Protein AF-A0A356BZZ0-F1 (afdb_monomer_lite)

pLDDT: mean 72.66, std 15.73, range [37.66, 90.62]

Foldseek 3Di:
DDDPDVVVVVVVCPPDPVVVLVVVLVQLLDAQEEDEAAPDQPPDPSVLVSVVNSVVHPNYAYAYQAQDRPHPSVVVVVVVVDPRYHYHYHPQCSHPVNVCVPVDDDVVVVVVVVVVVVVVVVVVPDPPPDDPDDDDDDDDD

Sequence (141 aa):
MIYPSPLKYSQALGMPYSELFRRFGNVIAQPQSALFVVGYGFGDDHVNALIRQALAIPSFTLIVVDPDPKSDFVSRLEKLGDERVWIVKGWGLGTFDQFVANLLPDLREEEIEAKVIKTFKNLSLPSRRASDGLEEDSDGE

Structure (mmCIF, N/CA/C/O backbone):
data_AF-A0A356BZZ0-F1
#
_entry.id   AF-A0A356BZZ0-F1
#
loop_
_atom_site.group_PDB
_atom_site.id
_atom_site.type_symbol
_atom_site.label_atom_id
_atom_site.label_alt_id
_atom_site.label_comp_id
_atom_site.label_asym_id
_atom_site.label_entity_id
_atom_site.label_seq_id
_atom_site.pdbx_PDB_ins_code
_atom_site.Cartn_x
_atom_site.Cartn_y
_atom_site.Cartn_z
_atom_site.occupancy
_atom_site.B_iso_or_equiv
_atom_site.auth_seq_id
_atom_site.auth_comp_id
_atom_site.auth_asym_id
_atom_site.auth_atom_id
_atom_site.pdbx_PDB_model_num
ATOM 1 N N . MET A 1 1 ? 11.164 9.854 -39.628 1.00 46.94 1 MET A N 1
ATOM 2 C CA . MET A 1 1 ? 11.530 10.296 -38.266 1.00 46.94 1 MET A CA 1
ATOM 3 C C . MET A 1 1 ? 10.330 11.048 -37.701 1.00 46.94 1 MET A C 1
ATOM 5 O O . MET A 1 1 ? 10.009 12.110 -38.216 1.00 46.94 1 MET A O 1
ATOM 9 N N . ILE A 1 2 ? 9.570 10.450 -36.777 1.00 43.22 2 ILE A N 1
ATOM 10 C CA . ILE A 1 2 ? 8.382 11.095 -36.189 1.00 43.22 2 ILE A CA 1
ATOM 11 C C . ILE A 1 2 ? 8.869 11.931 -35.006 1.00 43.22 2 ILE A C 1
ATOM 13 O O . ILE A 1 2 ? 9.403 11.383 -34.047 1.00 43.22 2 ILE A O 1
ATOM 17 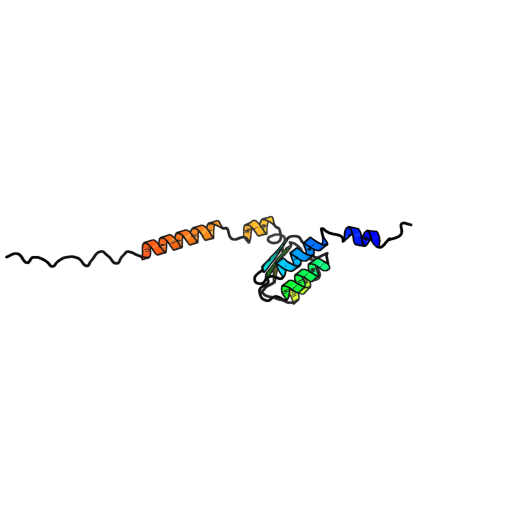N N . TYR A 1 3 ? 8.735 13.251 -35.102 1.00 43.28 3 TYR A N 1
ATOM 18 C CA . TYR A 1 3 ? 9.161 14.174 -34.052 1.00 43.28 3 TYR A CA 1
ATOM 19 C C . TYR A 1 3 ? 8.260 14.047 -32.809 1.00 43.28 3 TYR A C 1
ATOM 21 O O . TYR A 1 3 ? 7.030 14.067 -32.953 1.00 43.28 3 TYR A O 1
ATOM 29 N N . PRO A 1 4 ? 8.823 13.969 -31.588 1.00 47.47 4 PRO A N 1
ATOM 30 C CA . PRO A 1 4 ? 8.044 14.104 -30.369 1.00 47.47 4 PRO A CA 1
ATOM 31 C C . PRO A 1 4 ? 7.612 15.568 -30.249 1.00 47.47 4 PRO A C 1
ATOM 33 O O . PRO A 1 4 ? 8.389 16.448 -29.894 1.00 47.47 4 PRO A O 1
ATOM 36 N N . SER A 1 5 ? 6.360 15.844 -30.600 1.00 50.47 5 SER A N 1
ATOM 37 C CA . SER A 1 5 ? 5.723 17.112 -30.261 1.00 50.47 5 SER A CA 1
ATOM 38 C C . SER A 1 5 ? 5.268 17.043 -28.794 1.00 50.47 5 SER A C 1
ATOM 40 O O . SER A 1 5 ? 4.515 16.122 -28.456 1.00 50.47 5 SER A O 1
ATOM 42 N N . PRO A 1 6 ? 5.661 17.997 -27.924 1.00 53.91 6 PRO A N 1
ATOM 43 C CA . PRO A 1 6 ? 5.232 18.045 -26.521 1.00 53.91 6 PRO A CA 1
ATOM 44 C C . PRO A 1 6 ? 3.703 18.068 -26.347 1.00 53.91 6 PRO A C 1
ATOM 46 O O . PRO A 1 6 ? 3.182 17.701 -25.295 1.00 53.91 6 PRO A O 1
ATOM 49 N N . LEU A 1 7 ? 2.963 18.436 -27.398 1.00 50.50 7 LEU A N 1
ATOM 50 C CA . LEU A 1 7 ? 1.501 18.446 -27.407 1.00 50.50 7 LEU A CA 1
ATOM 51 C C . LEU A 1 7 ? 0.894 17.038 -27.285 1.00 50.50 7 LEU A C 1
ATOM 53 O O . LEU A 1 7 ? -0.176 16.894 -26.699 1.00 50.50 7 LEU A O 1
ATOM 57 N N . LYS A 1 8 ? 1.592 15.988 -27.747 1.00 50.34 8 LYS A N 1
ATOM 58 C CA . LYS A 1 8 ? 1.126 14.596 -27.604 1.00 50.34 8 LYS A CA 1
ATOM 59 C C . LYS A 1 8 ? 1.357 14.016 -26.204 1.00 50.34 8 LYS A C 1
ATOM 61 O O . LYS A 1 8 ? 0.625 13.116 -25.810 1.00 50.34 8 LYS A O 1
ATOM 66 N N . TYR A 1 9 ? 2.310 14.553 -25.438 1.00 50.03 9 TYR A N 1
ATOM 67 C CA . TYR A 1 9 ? 2.496 14.185 -24.028 1.00 50.03 9 TYR A CA 1
ATOM 68 C C . TYR A 1 9 ? 1.432 14.832 -23.134 1.00 50.03 9 TYR A C 1
ATOM 70 O O . TYR A 1 9 ? 0.873 14.171 -22.265 1.00 50.03 9 TYR A O 1
ATOM 78 N N . SER A 1 10 ? 1.090 16.097 -23.392 1.00 50.94 10 SER A N 1
ATOM 79 C CA . SER A 1 10 ? 0.106 16.840 -22.593 1.00 50.94 10 SER A CA 1
ATOM 80 C C . SER A 1 10 ? -1.337 16.339 -22.779 1.00 50.94 10 SER A C 1
ATOM 82 O O . SER A 1 10 ? -2.101 16.289 -21.820 1.00 50.94 10 SER A O 1
ATOM 84 N N . GLN A 1 11 ? -1.714 15.882 -23.981 1.00 48.00 11 GLN A N 1
ATOM 85 C CA . GLN A 1 11 ? -3.074 15.386 -24.248 1.00 48.00 11 GLN A CA 1
ATOM 86 C C . GLN A 1 11 ? -3.330 13.935 -23.803 1.00 48.00 11 GLN A C 1
ATOM 88 O O . GLN A 1 11 ? -4.486 13.579 -23.610 1.00 48.00 11 GLN A O 1
ATOM 93 N N . ALA A 1 12 ? -2.292 13.116 -23.587 1.00 51.22 12 ALA A N 1
ATOM 94 C CA . ALA A 1 12 ? -2.433 11.791 -22.962 1.00 51.22 12 ALA A CA 1
ATOM 95 C C . ALA A 1 12 ? -2.402 11.857 -21.419 1.00 51.22 12 ALA A C 1
ATOM 97 O O . ALA A 1 12 ? -2.989 11.008 -20.754 1.00 51.22 12 ALA A O 1
ATOM 98 N N . LEU A 1 13 ? -1.761 12.889 -20.851 1.00 53.03 13 LEU A N 1
ATOM 99 C CA . LEU A 1 13 ? -1.844 13.243 -19.424 1.00 53.03 13 LEU A CA 1
ATOM 100 C C . LEU A 1 13 ? -3.109 14.060 -19.077 1.00 53.03 13 LEU A C 1
ATOM 102 O O . LEU A 1 13 ? -3.428 14.259 -17.900 1.00 53.03 13 LEU A O 1
ATOM 106 N N . GLY A 1 14 ? -3.827 14.554 -20.088 1.00 58.47 14 GLY A N 1
ATOM 107 C CA . GLY A 1 14 ? -5.059 15.322 -19.942 1.00 58.47 14 GLY A CA 1
ATOM 108 C C . GLY A 1 14 ? -6.234 14.431 -19.544 1.00 58.47 14 GLY A C 1
ATOM 109 O O . GLY A 1 14 ? -6.478 13.421 -20.192 1.00 58.47 14 GLY A O 1
ATOM 110 N N . MET A 1 15 ? -6.912 14.816 -18.452 1.00 61.94 15 MET A N 1
ATOM 111 C CA . MET A 1 15 ? -8.094 14.202 -17.813 1.00 61.94 15 MET A CA 1
ATOM 112 C C . MET A 1 15 ? -8.770 13.095 -18.643 1.00 61.94 15 MET A C 1
ATOM 114 O O . MET A 1 15 ? -9.353 13.395 -19.684 1.00 61.94 15 MET A O 1
ATOM 118 N N . PRO A 1 16 ? -8.699 11.827 -18.189 1.00 66.06 16 PRO A N 1
ATOM 119 C CA . PRO A 1 16 ? -9.199 11.427 -16.864 1.00 66.06 16 PRO A CA 1
ATOM 120 C C . PRO A 1 16 ? -8.153 10.879 -15.872 1.00 66.06 16 PRO A C 1
ATOM 122 O O . PRO A 1 16 ? -8.430 10.811 -14.676 1.00 66.06 16 PRO A O 1
ATOM 125 N N . TYR A 1 17 ? -6.955 10.504 -16.326 1.00 72.06 17 TYR A N 1
ATOM 126 C CA . TYR A 1 17 ? -5.975 9.787 -15.492 1.00 72.06 17 TYR A CA 1
ATOM 127 C C . TYR A 1 17 ? -5.418 10.635 -14.341 1.00 72.06 17 TYR A C 1
ATOM 129 O O . TYR A 1 17 ? -5.364 10.193 -13.195 1.00 72.06 17 TYR A O 1
ATOM 137 N N . SER A 1 18 ? -5.106 11.901 -14.622 1.00 77.31 18 SER A N 1
ATOM 138 C CA . SER A 1 18 ? -4.642 12.856 -13.611 1.00 77.31 18 SER A CA 1
ATOM 139 C C . SER A 1 18 ? -5.674 13.082 -12.496 1.00 77.31 18 SER A C 1
ATOM 141 O O . SER A 1 18 ? -5.308 13.221 -11.330 1.00 77.31 18 SER A O 1
ATOM 143 N N . GLU A 1 19 ? -6.973 13.044 -12.817 1.00 80.69 19 GLU A N 1
ATOM 144 C CA . GLU A 1 19 ? -8.035 13.135 -11.807 1.00 80.69 19 GLU A CA 1
ATOM 145 C C . GLU A 1 19 ? -8.162 11.854 -10.978 1.00 80.69 19 GLU A C 1
ATOM 147 O O . GLU A 1 19 ? -8.412 11.939 -9.776 1.00 80.69 19 GLU A O 1
ATOM 152 N N . LEU A 1 20 ? -7.952 10.677 -11.578 1.00 85.06 20 LEU A N 1
ATOM 153 C CA . LEU A 1 20 ? -7.936 9.407 -10.846 1.00 85.06 20 LEU A CA 1
ATOM 154 C C . LEU A 1 20 ? -6.798 9.369 -9.831 1.00 85.06 20 LEU A C 1
ATOM 156 O O . LEU A 1 20 ? -7.037 9.027 -8.678 1.00 85.06 20 LEU A O 1
ATOM 160 N N . PHE A 1 21 ? -5.592 9.791 -10.211 1.00 84.56 21 PHE A N 1
ATOM 161 C CA . PHE A 1 21 ? -4.477 9.865 -9.270 1.00 84.56 21 PHE A CA 1
ATOM 162 C C . PHE A 1 21 ? -4.669 10.901 -8.181 1.00 84.56 21 PHE A C 1
ATOM 164 O O . PHE A 1 21 ? -4.360 10.630 -7.022 1.00 84.56 21 PHE A O 1
ATOM 171 N N . ARG A 1 22 ? -5.231 12.063 -8.523 1.00 84.50 22 ARG A N 1
ATOM 172 C CA . ARG A 1 22 ? -5.569 13.075 -7.524 1.00 84.50 22 ARG A CA 1
ATOM 173 C C . ARG A 1 22 ? -6.588 12.536 -6.521 1.00 84.50 22 ARG A C 1
ATOM 175 O O . ARG A 1 22 ? -6.416 12.708 -5.319 1.00 84.50 22 ARG A O 1
ATOM 182 N N . ARG A 1 23 ? -7.627 11.840 -6.996 1.00 88.31 23 ARG A N 1
ATOM 183 C CA . ARG A 1 23 ? -8.635 11.198 -6.137 1.00 88.31 23 ARG A CA 1
ATOM 184 C C . ARG A 1 23 ? -8.042 10.071 -5.303 1.00 88.31 23 ARG A C 1
ATOM 186 O O . ARG A 1 23 ? -8.311 10.023 -4.111 1.00 88.31 23 ARG A O 1
ATOM 193 N N . PHE A 1 24 ? -7.224 9.214 -5.903 1.00 89.00 24 PHE A N 1
ATOM 194 C CA . PHE A 1 24 ? -6.533 8.135 -5.207 1.00 89.00 24 PHE A CA 1
ATOM 195 C C . PHE A 1 24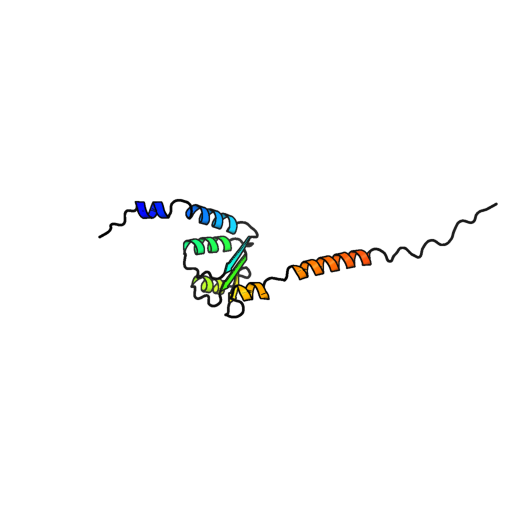 ? -5.659 8.687 -4.080 1.00 89.00 24 PHE A C 1
ATOM 197 O O . PHE A 1 24 ? -5.860 8.311 -2.931 1.00 89.00 24 PHE A O 1
ATOM 204 N N . GLY A 1 25 ? -4.787 9.654 -4.387 1.00 88.44 25 GLY A N 1
ATOM 205 C CA . GLY A 1 25 ? -3.955 10.354 -3.408 1.00 88.44 25 GLY A CA 1
ATOM 206 C C . GLY A 1 25 ? -4.771 10.973 -2.271 1.00 88.44 25 GLY A C 1
ATOM 207 O O . GLY A 1 25 ? -4.430 10.807 -1.105 1.00 88.44 25 GLY A O 1
ATOM 208 N N . ASN A 1 26 ? -5.893 11.621 -2.592 1.00 88.88 26 ASN A N 1
ATOM 209 C CA . ASN A 1 26 ? -6.771 12.214 -1.584 1.00 88.88 26 ASN A CA 1
ATOM 210 C C . ASN A 1 26 ? -7.439 11.180 -0.671 1.00 88.88 26 ASN A C 1
ATOM 212 O O . ASN A 1 26 ? -7.664 11.488 0.492 1.00 88.88 26 ASN A O 1
ATOM 216 N N . VAL A 1 27 ? -7.785 9.993 -1.179 1.00 88.75 27 VAL A N 1
ATOM 217 C CA . VAL A 1 27 ? -8.427 8.928 -0.388 1.00 88.75 27 VAL A CA 1
ATOM 218 C C . VAL A 1 27 ? -7.410 8.227 0.509 1.00 88.75 27 VAL A C 1
ATOM 220 O O . VAL A 1 27 ? -7.671 8.054 1.695 1.00 88.75 27 VAL A O 1
ATOM 223 N N . ILE A 1 28 ? -6.231 7.880 -0.016 1.00 89.38 28 ILE A N 1
ATOM 224 C CA . ILE A 1 28 ? -5.180 7.226 0.785 1.00 89.38 28 ILE A CA 1
ATOM 225 C C . ILE A 1 28 ? -4.560 8.166 1.826 1.00 89.38 28 ILE A C 1
ATOM 227 O O . ILE A 1 28 ? -3.996 7.707 2.810 1.00 89.38 28 ILE A O 1
ATOM 231 N N . ALA A 1 29 ? -4.645 9.484 1.616 1.00 86.12 29 ALA A N 1
ATOM 232 C CA . ALA A 1 29 ? -4.152 10.476 2.566 1.00 86.12 29 ALA A CA 1
ATOM 233 C C . ALA A 1 29 ? -5.124 10.731 3.736 1.00 86.12 29 ALA A C 1
ATOM 235 O O . ALA A 1 29 ? -4.842 11.563 4.600 1.00 86.12 29 ALA A O 1
ATOM 236 N N . GLN A 1 30 ? -6.280 10.062 3.774 1.00 86.81 30 GLN A N 1
ATOM 237 C CA . GLN A 1 30 ? -7.223 10.198 4.881 1.00 86.81 30 GLN A CA 1
ATOM 238 C C . GLN A 1 30 ? -6.730 9.432 6.117 1.00 86.81 30 GLN A C 1
ATOM 240 O O . GLN A 1 30 ? -6.172 8.338 5.979 1.00 86.81 30 GLN A O 1
ATOM 245 N N . PRO A 1 31 ? -6.956 9.960 7.333 1.00 83.38 31 PRO A N 1
ATOM 246 C CA . PRO A 1 31 ? -6.701 9.217 8.562 1.00 83.38 31 PRO A CA 1
ATOM 247 C C . PRO A 1 31 ? -7.494 7.904 8.597 1.00 83.38 31 PRO A C 1
ATOM 249 O O . PRO A 1 31 ? -8.631 7.867 8.135 1.00 83.38 31 PRO A O 1
ATOM 252 N N . GLN A 1 32 ? -6.917 6.858 9.199 1.00 86.81 32 GLN A N 1
ATOM 253 C CA . GLN A 1 32 ? -7.554 5.539 9.361 1.00 86.81 32 GLN A CA 1
ATOM 254 C C . GLN A 1 32 ? -7.950 4.875 8.032 1.00 86.81 32 GLN A C 1
ATOM 256 O O . GLN A 1 32 ? -8.999 4.242 7.926 1.00 86.81 32 GLN A O 1
ATOM 261 N N . SER A 1 33 ? -7.116 5.025 7.007 1.00 89.19 33 SER A N 1
ATOM 262 C CA . SER A 1 33 ? -7.307 4.356 5.723 1.00 89.19 33 SER A CA 1
ATOM 263 C C . SER A 1 33 ? -6.434 3.103 5.618 1.00 89.19 33 SER A C 1
ATOM 265 O O . SER A 1 33 ? -5.309 3.055 6.117 1.00 89.19 33 SER A O 1
ATOM 267 N N . ALA A 1 34 ? -6.968 2.075 4.957 1.00 89.75 34 ALA A N 1
ATOM 268 C CA . ALA A 1 34 ? -6.244 0.851 4.639 1.00 89.75 34 ALA A CA 1
ATOM 269 C C . ALA A 1 34 ? -6.167 0.683 3.118 1.00 89.75 34 ALA A C 1
ATOM 271 O O . ALA A 1 34 ? -7.185 0.769 2.427 1.00 89.75 34 ALA A O 1
ATOM 272 N N . LEU A 1 35 ? -4.965 0.445 2.594 1.00 90.62 35 LEU A N 1
ATOM 273 C CA . LEU A 1 35 ? -4.740 0.185 1.176 1.00 90.62 35 LEU A CA 1
ATOM 274 C C . LEU A 1 35 ? -4.418 -1.291 0.958 1.00 90.62 35 LEU A C 1
ATOM 276 O O . LEU A 1 35 ? -3.399 -1.785 1.435 1.00 90.62 35 LEU A O 1
ATOM 280 N N . PHE A 1 36 ? -5.258 -1.960 0.173 1.00 88.81 36 PHE A N 1
ATOM 281 C CA . PHE A 1 36 ? -5.033 -3.328 -0.280 1.00 88.81 36 PHE A CA 1
ATOM 282 C C . PHE A 1 36 ? -4.434 -3.311 -1.683 1.00 88.81 36 PHE A C 1
ATOM 284 O O . PHE A 1 36 ? -5.015 -2.758 -2.617 1.00 88.81 36 PHE A O 1
ATOM 291 N N . VAL A 1 37 ? -3.267 -3.927 -1.830 1.00 88.00 37 VAL A N 1
ATOM 292 C CA . VAL A 1 37 ? -2.517 -4.007 -3.079 1.00 88.00 37 VAL A CA 1
ATOM 293 C C . VAL A 1 37 ? -2.363 -5.475 -3.437 1.00 88.00 37 VAL A C 1
ATOM 295 O O . VAL A 1 37 ? -1.603 -6.183 -2.789 1.00 88.00 37 VAL A O 1
ATOM 298 N N . VAL A 1 38 ? -3.074 -5.933 -4.466 1.00 86.12 38 VAL A N 1
ATOM 299 C CA . VAL A 1 38 ? -3.039 -7.336 -4.901 1.00 86.12 38 VAL A CA 1
ATOM 300 C C . VAL A 1 38 ? -2.532 -7.419 -6.334 1.00 86.12 38 VAL A C 1
ATOM 302 O O . VAL A 1 38 ? -3.081 -6.764 -7.219 1.00 86.12 38 VAL A O 1
ATOM 305 N N . GLY A 1 39 ? -1.492 -8.222 -6.568 1.00 78.00 39 GLY A N 1
ATOM 306 C CA . GLY A 1 39 ? -0.967 -8.475 -7.918 1.00 78.00 39 GLY A CA 1
ATOM 307 C C . GLY A 1 39 ? -0.357 -7.247 -8.606 1.00 78.00 39 GLY A C 1
ATOM 308 O O . GLY A 1 39 ? -0.291 -7.190 -9.834 1.00 78.00 39 GLY A O 1
ATOM 309 N N . TYR A 1 40 ? 0.070 -6.246 -7.833 1.00 84.00 40 TYR A N 1
ATOM 310 C CA . TYR A 1 40 ? 0.705 -5.041 -8.357 1.00 84.00 40 TYR A CA 1
ATOM 311 C C . TYR A 1 40 ? 2.226 -5.135 -8.247 1.00 84.00 40 TYR A C 1
ATOM 313 O O . TYR A 1 40 ? 2.781 -5.203 -7.156 1.00 84.00 40 TYR A O 1
ATOM 321 N N . GLY A 1 41 ? 2.910 -5.046 -9.387 1.00 79.81 41 GLY A N 1
AT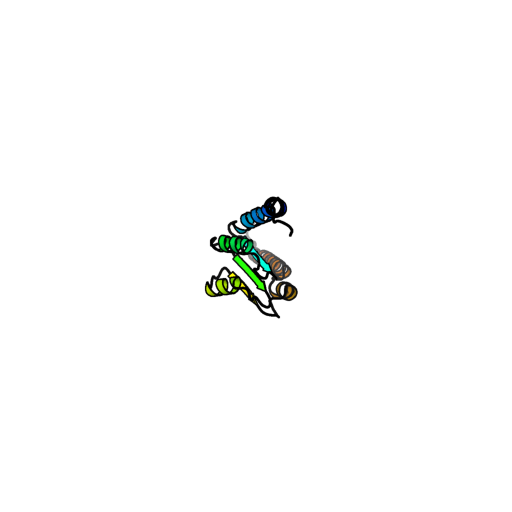OM 322 C CA . GLY A 1 41 ? 4.370 -5.159 -9.453 1.00 79.81 41 GLY A CA 1
ATOM 323 C C . GLY A 1 41 ? 5.160 -3.906 -9.049 1.00 79.81 41 GLY A C 1
ATOM 324 O O . GLY A 1 41 ? 6.383 -3.924 -9.149 1.00 79.81 41 GLY A O 1
ATOM 325 N N . PHE A 1 42 ? 4.509 -2.814 -8.624 1.00 84.25 42 PHE A N 1
ATOM 326 C CA . PHE A 1 42 ? 5.169 -1.546 -8.257 1.00 84.25 42 PHE A CA 1
ATOM 327 C C . PHE A 1 42 ? 6.021 -0.912 -9.369 1.00 84.25 42 PHE A C 1
ATOM 329 O O . PHE A 1 42 ? 7.049 -0.297 -9.095 1.00 84.25 42 PHE A O 1
ATOM 336 N N . GLY A 1 43 ? 5.582 -1.023 -10.626 1.00 81.06 43 GLY A N 1
ATOM 337 C CA . GLY A 1 43 ? 6.287 -0.455 -11.783 1.00 81.06 43 GLY A CA 1
ATOM 338 C C . GLY A 1 43 ? 6.053 1.042 -12.041 1.00 81.06 43 GLY A C 1
ATOM 339 O O . GLY A 1 43 ? 6.806 1.630 -12.810 1.00 81.06 43 GLY A O 1
ATOM 340 N N . ASP A 1 44 ? 5.032 1.667 -11.436 1.00 83.69 44 ASP A N 1
ATOM 341 C CA . ASP A 1 44 ? 4.740 3.100 -11.612 1.00 83.69 44 ASP A CA 1
ATOM 342 C C . ASP A 1 44 ? 5.275 3.922 -10.431 1.00 83.69 44 ASP A C 1
ATOM 344 O O . ASP A 1 44 ? 4.776 3.841 -9.303 1.00 83.69 44 ASP A O 1
ATOM 348 N N . ASP A 1 45 ? 6.280 4.757 -10.700 1.00 84.25 45 ASP A N 1
ATOM 349 C CA . ASP A 1 45 ? 6.906 5.617 -9.697 1.00 84.25 45 ASP A CA 1
ATOM 350 C C . ASP A 1 45 ? 5.962 6.663 -9.093 1.00 84.25 45 ASP A C 1
ATOM 352 O O . ASP A 1 45 ? 6.137 7.016 -7.921 1.00 84.25 45 ASP A O 1
ATOM 356 N N . HIS A 1 46 ? 4.951 7.133 -9.832 1.00 84.44 46 HIS A N 1
ATOM 357 C CA . HIS A 1 46 ? 3.973 8.099 -9.328 1.00 84.44 46 HIS A CA 1
ATOM 358 C C . HIS A 1 46 ? 3.041 7.446 -8.306 1.00 84.44 46 HIS A C 1
ATOM 360 O O . HIS A 1 46 ? 2.836 7.994 -7.222 1.00 84.44 46 HIS A O 1
ATOM 366 N N . VAL A 1 47 ? 2.534 6.244 -8.602 1.00 86.31 47 VAL A N 1
ATOM 367 C CA . VAL A 1 47 ? 1.724 5.461 -7.650 1.00 86.31 47 VAL A CA 1
ATOM 368 C C . VAL A 1 47 ? 2.549 5.127 -6.418 1.00 86.31 47 VAL A C 1
ATOM 370 O O . VAL A 1 47 ? 2.109 5.351 -5.292 1.00 86.31 47 VAL A O 1
ATOM 373 N N . ASN A 1 48 ? 3.783 4.665 -6.621 1.00 88.69 48 ASN A N 1
ATOM 374 C CA . ASN A 1 48 ? 4.684 4.344 -5.524 1.00 88.69 48 ASN A CA 1
ATOM 375 C C . ASN A 1 48 ? 4.982 5.586 -4.663 1.00 88.69 48 ASN A C 1
ATOM 377 O O . ASN A 1 48 ? 5.141 5.465 -3.451 1.00 88.69 48 ASN A O 1
ATOM 381 N N . ALA A 1 49 ? 5.053 6.786 -5.254 1.00 87.69 49 ALA A N 1
ATOM 382 C CA . ALA A 1 49 ? 5.224 8.036 -4.515 1.00 87.69 49 ALA A CA 1
ATOM 383 C C . ALA A 1 49 ? 4.003 8.368 -3.651 1.00 87.69 49 ALA A C 1
ATOM 385 O O . ALA A 1 49 ? 4.178 8.711 -2.483 1.00 87.69 49 ALA A O 1
ATOM 386 N N . LEU A 1 50 ? 2.792 8.198 -4.186 1.00 89.12 50 LEU A N 1
ATOM 387 C CA . LEU A 1 50 ? 1.549 8.384 -3.434 1.00 89.12 50 LEU A CA 1
ATOM 388 C C . LEU A 1 50 ? 1.454 7.404 -2.253 1.00 89.12 50 LEU A C 1
ATOM 390 O O . LEU A 1 50 ? 1.157 7.816 -1.135 1.00 89.12 50 LEU A O 1
ATOM 394 N N . ILE A 1 51 ? 1.805 6.129 -2.455 1.00 89.19 51 ILE A N 1
ATOM 395 C CA . ILE A 1 51 ? 1.838 5.127 -1.374 1.00 89.19 51 ILE A CA 1
ATOM 396 C C . ILE A 1 51 ? 2.870 5.508 -0.298 1.00 89.19 51 ILE A C 1
ATOM 398 O O . ILE A 1 51 ? 2.582 5.413 0.893 1.00 89.19 51 ILE A O 1
ATOM 402 N N . ARG A 1 52 ? 4.059 5.997 -0.686 1.00 88.00 52 ARG A N 1
ATOM 403 C CA . ARG A 1 52 ? 5.066 6.496 0.275 1.00 88.00 52 ARG A CA 1
ATOM 404 C C . ARG A 1 52 ? 4.560 7.675 1.092 1.00 88.00 52 ARG A C 1
ATOM 406 O O . ARG A 1 52 ? 4.846 7.748 2.281 1.00 88.00 52 ARG A O 1
ATOM 413 N N . GLN A 1 53 ? 3.834 8.593 0.460 1.00 88.25 53 GLN A N 1
ATOM 414 C CA . GLN A 1 53 ? 3.234 9.729 1.154 1.00 88.25 53 GLN A CA 1
ATOM 415 C C . GLN A 1 53 ? 2.168 9.267 2.151 1.00 88.25 53 GLN A C 1
ATOM 417 O O . GLN A 1 53 ? 2.146 9.762 3.273 1.00 88.25 53 GLN A O 1
ATOM 422 N N . ALA A 1 54 ? 1.347 8.278 1.789 1.00 88.00 54 ALA A N 1
ATOM 423 C CA . ALA A 1 54 ? 0.356 7.705 2.696 1.00 88.00 54 ALA A CA 1
ATOM 424 C C . ALA A 1 54 ? 0.998 7.019 3.917 1.00 88.00 54 ALA A C 1
ATOM 426 O O . ALA A 1 54 ? 0.525 7.195 5.033 1.00 88.00 54 ALA A O 1
ATOM 427 N N . LEU A 1 55 ? 2.139 6.335 3.753 1.00 87.06 55 LEU A N 1
ATOM 428 C CA . LEU A 1 55 ? 2.881 5.716 4.867 1.00 87.06 55 LEU A CA 1
ATOM 429 C C . LEU A 1 55 ? 3.400 6.716 5.915 1.00 87.06 55 LEU A C 1
ATOM 431 O O . LEU A 1 55 ? 3.645 6.335 7.065 1.00 87.06 55 LEU A O 1
ATOM 435 N N . ALA A 1 56 ? 3.532 7.997 5.554 1.00 86.25 56 ALA A N 1
ATOM 436 C CA . ALA A 1 56 ? 3.863 9.051 6.510 1.00 86.25 56 ALA A CA 1
ATOM 437 C C . ALA A 1 56 ? 2.737 9.295 7.534 1.00 86.25 56 ALA A C 1
ATOM 439 O O . ALA A 1 56 ? 2.992 9.864 8.593 1.00 86.25 56 ALA A O 1
ATOM 440 N N . ILE A 1 57 ? 1.507 8.856 7.248 1.00 87.62 57 ILE A N 1
ATOM 441 C CA . ILE A 1 57 ? 0.360 8.962 8.151 1.00 87.62 57 ILE A CA 1
ATOM 442 C C . ILE A 1 57 ? 0.389 7.779 9.131 1.00 87.62 57 ILE A C 1
ATOM 444 O O . ILE A 1 57 ? 0.254 6.635 8.697 1.00 87.62 57 ILE A O 1
ATOM 448 N N . PRO A 1 58 ? 0.500 8.007 10.454 1.00 85.25 58 PRO A N 1
ATOM 449 C CA . PRO A 1 58 ? 0.592 6.938 11.457 1.00 85.25 58 PRO A CA 1
ATOM 450 C C . PRO A 1 58 ? -0.568 5.937 11.441 1.00 85.25 58 PRO A C 1
ATOM 452 O O . PRO A 1 58 ? -0.376 4.776 11.771 1.00 85.25 58 PRO A O 1
ATOM 455 N N . SER A 1 59 ? -1.765 6.372 11.050 1.00 86.88 59 SER A N 1
ATOM 456 C CA . SER A 1 59 ? -2.976 5.544 11.018 1.00 86.88 59 SER A CA 1
ATOM 457 C C . SER A 1 59 ? -3.232 4.844 9.683 1.00 86.88 59 SER A C 1
ATOM 459 O O . SER A 1 59 ? -4.259 4.186 9.543 1.00 86.88 59 SER A O 1
ATOM 461 N N . PHE A 1 60 ? -2.342 5.006 8.702 1.00 90.25 60 PHE A N 1
ATOM 462 C CA . PHE A 1 60 ? -2.444 4.323 7.419 1.00 90.25 60 PHE A CA 1
ATOM 463 C C . PHE A 1 60 ? -1.888 2.903 7.521 1.00 90.25 60 PHE A C 1
ATOM 465 O O . PHE A 1 60 ? -0.770 2.708 8.002 1.00 90.25 60 PHE A O 1
ATOM 472 N N . THR A 1 61 ? -2.646 1.928 7.022 1.00 90.00 61 THR A N 1
ATOM 473 C CA . THR A 1 61 ? -2.233 0.521 6.945 1.00 90.00 61 THR A CA 1
ATOM 474 C C . THR A 1 61 ? -2.090 0.104 5.486 1.00 90.00 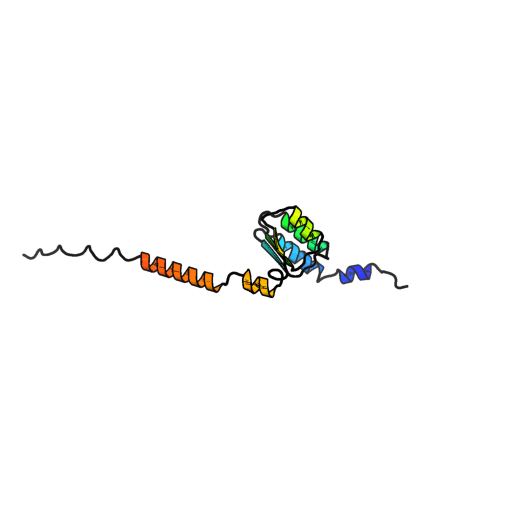61 THR A C 1
ATOM 476 O O . THR A 1 61 ? -2.977 0.346 4.668 1.00 90.00 61 THR A O 1
ATOM 479 N N . LEU A 1 62 ? -0.981 -0.551 5.150 1.00 89.44 62 LEU A N 1
ATOM 480 C CA . LEU A 1 62 ? 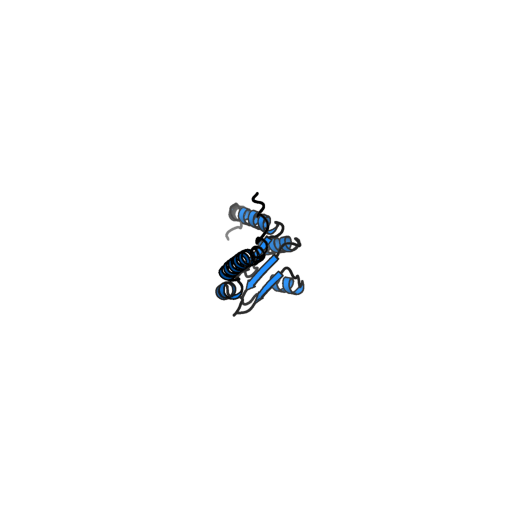-0.710 -1.049 3.803 1.00 89.44 62 LEU A CA 1
ATOM 481 C C . LEU A 1 62 ? -0.670 -2.572 3.819 1.00 89.44 62 LEU A C 1
ATOM 483 O O . LEU A 1 62 ? 0.153 -3.151 4.516 1.00 89.44 62 LEU A O 1
ATOM 487 N N . ILE A 1 63 ? -1.513 -3.212 3.015 1.00 89.44 63 ILE A N 1
ATOM 488 C CA . ILE A 1 63 ? -1.566 -4.668 2.877 1.00 89.44 63 ILE A CA 1
ATOM 489 C C . ILE A 1 63 ? -1.197 -5.013 1.439 1.00 89.44 63 ILE A C 1
ATOM 491 O O . ILE A 1 63 ? -1.931 -4.694 0.505 1.00 89.44 63 ILE A O 1
ATOM 495 N N . VAL A 1 64 ? -0.045 -5.650 1.259 1.00 88.31 64 VAL A N 1
ATOM 496 C CA . VAL A 1 64 ? 0.467 -6.092 -0.039 1.00 88.31 64 VAL A CA 1
ATOM 497 C C . VAL A 1 64 ? 0.328 -7.602 -0.134 1.00 88.31 64 VAL A C 1
ATOM 499 O O . VAL A 1 64 ? 0.833 -8.328 0.715 1.00 88.31 64 VAL A O 1
ATOM 502 N N . VAL A 1 65 ? -0.337 -8.067 -1.183 1.00 85.31 65 VAL A N 1
ATOM 503 C CA . VAL A 1 65 ? -0.568 -9.478 -1.483 1.00 85.31 65 VAL A CA 1
ATOM 504 C C . VAL A 1 65 ? 0.053 -9.770 -2.839 1.00 85.31 65 VAL A C 1
ATOM 506 O O . VAL A 1 65 ? -0.426 -9.307 -3.879 1.00 85.31 65 VAL A O 1
ATOM 509 N N . ASP A 1 66 ? 1.152 -10.513 -2.818 1.00 82.38 66 ASP A N 1
ATOM 510 C CA . ASP A 1 66 ? 1.896 -10.865 -4.021 1.00 82.38 66 ASP A CA 1
ATOM 511 C C . ASP A 1 66 ? 2.569 -12.235 -3.823 1.00 82.38 66 ASP A C 1
ATOM 513 O O . ASP A 1 66 ? 3.243 -12.441 -2.807 1.00 82.38 66 ASP A O 1
ATOM 517 N N . PRO A 1 67 ? 2.405 -13.202 -4.747 1.00 78.12 67 PRO A N 1
ATOM 518 C CA . PRO A 1 67 ? 3.067 -14.497 -4.628 1.00 78.12 67 PRO A CA 1
ATOM 519 C C . PRO A 1 67 ? 4.600 -14.406 -4.739 1.00 78.12 67 PRO A C 1
ATOM 521 O O . PRO A 1 67 ? 5.283 -15.211 -4.102 1.00 78.12 67 PRO A O 1
ATOM 524 N N . ASP A 1 68 ? 5.141 -13.445 -5.498 1.00 78.12 68 ASP A N 1
ATOM 525 C CA . ASP A 1 68 ? 6.580 -13.263 -5.741 1.00 78.12 68 ASP A CA 1
ATOM 526 C C . ASP A 1 68 ? 6.947 -11.769 -5.908 1.00 78.12 68 ASP A C 1
ATOM 528 O O . ASP A 1 68 ? 7.264 -11.307 -7.013 1.00 78.12 68 ASP A O 1
ATOM 532 N N . PRO A 1 69 ? 6.932 -10.983 -4.814 1.00 71.81 69 PRO A N 1
ATOM 533 C CA . PRO A 1 69 ? 7.229 -9.561 -4.878 1.00 71.81 69 PRO A CA 1
ATOM 534 C C . PRO A 1 69 ? 8.729 -9.334 -5.078 1.00 71.81 69 PRO A C 1
ATOM 536 O O . PRO A 1 69 ? 9.509 -9.259 -4.128 1.00 71.81 69 PRO A O 1
ATOM 539 N N . LYS A 1 70 ? 9.133 -9.175 -6.338 1.00 75.19 70 LYS A N 1
ATOM 540 C CA . LYS A 1 70 ? 10.513 -8.852 -6.743 1.00 75.19 70 LYS A CA 1
ATOM 541 C C . LYS A 1 70 ? 10.812 -7.356 -6.808 1.00 75.19 70 LYS A C 1
ATOM 543 O O . LYS A 1 70 ? 11.878 -6.962 -7.272 1.00 75.19 70 LYS A O 1
ATOM 548 N N . SER A 1 71 ? 9.875 -6.506 -6.396 1.00 79.44 71 SER A N 1
ATOM 549 C CA . SER A 1 71 ? 10.049 -5.063 -6.527 1.00 79.44 71 SER A CA 1
ATOM 550 C C . SER A 1 71 ? 11.001 -4.503 -5.462 1.00 79.44 71 SER A C 1
ATOM 552 O O . SER A 1 71 ? 10.957 -4.864 -4.278 1.00 79.44 71 SER A O 1
ATOM 554 N N . ASP A 1 72 ? 11.839 -3.548 -5.873 1.00 81.62 72 ASP A N 1
ATOM 555 C CA . ASP A 1 72 ? 12.698 -2.783 -4.958 1.00 81.62 72 ASP A CA 1
ATOM 556 C C . ASP A 1 72 ? 11.876 -2.049 -3.893 1.00 81.62 72 ASP A C 1
ATOM 558 O O . ASP A 1 72 ? 12.340 -1.816 -2.776 1.00 81.62 72 ASP A O 1
ATOM 562 N N . PHE A 1 73 ? 10.640 -1.685 -4.237 1.00 83.12 73 PHE A N 1
ATOM 563 C CA . PHE A 1 73 ? 9.715 -1.019 -3.338 1.00 83.12 73 PHE A CA 1
ATOM 564 C C . PHE A 1 73 ? 9.348 -1.900 -2.143 1.00 83.12 73 PHE A C 1
ATOM 566 O O . PHE A 1 73 ? 9.541 -1.481 -1.003 1.00 83.12 73 PHE A O 1
ATOM 573 N N . VAL A 1 74 ? 8.894 -3.132 -2.391 1.00 82.81 74 VAL A N 1
ATOM 574 C CA . VAL A 1 74 ? 8.529 -4.073 -1.322 1.00 82.81 74 VAL A CA 1
ATOM 575 C C . VAL A 1 74 ? 9.753 -4.420 -0.479 1.00 82.81 74 VAL A C 1
ATOM 577 O O . VAL A 1 74 ? 9.681 -4.390 0.745 1.00 82.81 74 VAL A O 1
ATOM 580 N N . SER A 1 75 ? 10.912 -4.614 -1.113 1.00 84.00 75 SER A N 1
ATOM 581 C CA . SER A 1 75 ? 12.172 -4.871 -0.403 1.00 84.00 75 SER A CA 1
ATOM 582 C C . SER A 1 75 ? 12.572 -3.727 0.541 1.00 84.00 75 SER A C 1
ATOM 584 O O . SER A 1 75 ? 13.152 -3.958 1.602 1.00 84.00 75 SER A O 1
ATOM 586 N N . ARG A 1 76 ? 12.289 -2.469 0.173 1.00 84.56 76 ARG A N 1
ATOM 587 C CA . ARG A 1 76 ? 12.517 -1.304 1.047 1.00 84.56 76 ARG A CA 1
ATOM 588 C C . ARG A 1 76 ? 11.520 -1.247 2.196 1.00 84.56 76 ARG A C 1
ATOM 590 O O . ARG A 1 76 ? 11.925 -0.900 3.301 1.00 84.56 76 ARG A O 1
ATOM 597 N N . LEU A 1 77 ? 10.257 -1.584 1.944 1.00 83.00 77 LEU A N 1
ATOM 598 C CA . LEU A 1 77 ? 9.232 -1.643 2.986 1.00 83.00 77 LEU A CA 1
ATOM 599 C C . LEU A 1 77 ? 9.553 -2.710 4.035 1.00 83.00 77 LEU A C 1
ATOM 601 O O . LEU A 1 77 ? 9.465 -2.432 5.225 1.00 83.00 77 LEU A O 1
ATOM 605 N N . GLU A 1 78 ? 10.024 -3.882 3.608 1.00 81.88 78 GLU A N 1
ATOM 606 C CA . GLU A 1 78 ? 10.473 -4.934 4.528 1.00 81.88 78 GLU A CA 1
ATOM 607 C C . GLU A 1 78 ? 11.647 -4.493 5.395 1.00 81.88 78 GLU A C 1
ATOM 609 O O . GLU A 1 78 ? 11.664 -4.756 6.593 1.00 81.88 78 GLU A O 1
ATOM 614 N N . LYS A 1 79 ? 12.619 -3.785 4.810 1.00 83.38 79 LYS A N 1
ATOM 615 C CA . LYS A 1 79 ? 13.761 -3.245 5.562 1.00 83.38 79 LYS A CA 1
ATOM 616 C C . LYS A 1 79 ? 13.355 -2.185 6.578 1.00 83.38 79 LYS A C 1
ATOM 618 O O . LYS A 1 79 ? 14.058 -2.018 7.569 1.00 83.38 79 LYS A O 1
ATOM 623 N N . LEU A 1 80 ? 12.271 -1.454 6.314 1.00 82.44 80 LEU A N 1
ATOM 624 C CA . LEU A 1 80 ? 11.741 -0.468 7.249 1.00 82.44 80 LEU A CA 1
ATOM 625 C C . LEU A 1 80 ? 11.117 -1.137 8.483 1.00 82.44 80 LEU A C 1
ATOM 627 O O . LEU A 1 80 ? 11.126 -0.529 9.547 1.00 82.44 80 LEU A O 1
ATOM 631 N N . GLY A 1 81 ? 10.613 -2.371 8.343 1.00 74.38 81 GLY A N 1
ATOM 632 C CA . GLY A 1 81 ? 10.083 -3.167 9.453 1.00 74.38 81 GLY A CA 1
ATOM 633 C C . GLY A 1 81 ? 8.897 -2.515 10.166 1.00 74.38 81 GLY A C 1
ATOM 634 O O . GLY A 1 81 ? 8.784 -2.614 11.383 1.00 74.38 81 GLY A O 1
ATOM 635 N N . ASP A 1 82 ? 8.053 -1.801 9.425 1.00 81.38 82 ASP A N 1
ATOM 636 C CA . ASP A 1 82 ? 6.927 -1.055 9.983 1.00 81.38 82 ASP A CA 1
ATOM 637 C C . ASP A 1 82 ? 5.737 -1.984 10.271 1.00 81.38 82 ASP A C 1
ATOM 639 O O . ASP A 1 82 ? 5.266 -2.684 9.374 1.00 81.38 82 ASP A O 1
ATOM 643 N N . GLU A 1 83 ? 5.212 -1.962 11.498 1.00 82.06 83 GLU A N 1
ATOM 644 C CA . GLU A 1 83 ? 4.072 -2.794 11.930 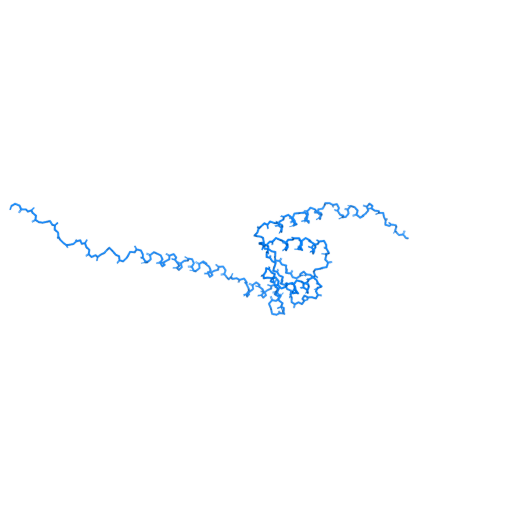1.00 82.06 83 GLU A CA 1
ATOM 645 C C . GLU A 1 83 ? 2.794 -2.539 11.112 1.00 82.06 83 GLU A C 1
ATOM 647 O O . GLU A 1 83 ? 1.891 -3.377 11.050 1.00 82.06 83 GLU A O 1
ATOM 652 N N . ARG A 1 84 ? 2.719 -1.378 10.457 1.00 85.31 84 ARG A N 1
ATOM 653 C CA . ARG A 1 84 ? 1.580 -0.951 9.636 1.00 85.31 84 ARG A CA 1
ATOM 654 C C . ARG A 1 84 ? 1.617 -1.513 8.218 1.00 85.31 84 ARG A C 1
ATOM 656 O O . ARG A 1 84 ? 0.654 -1.332 7.471 1.00 85.31 84 ARG A O 1
ATOM 663 N N . VAL A 1 85 ? 2.722 -2.145 7.823 1.00 88.25 85 VAL A N 1
ATOM 664 C CA . VAL A 1 85 ? 2.913 -2.694 6.481 1.00 88.25 85 VAL A CA 1
ATOM 665 C C . VAL A 1 85 ? 2.895 -4.210 6.543 1.00 88.25 85 VAL A C 1
ATOM 667 O O . VAL A 1 85 ? 3.802 -4.848 7.068 1.00 88.25 85 VAL A O 1
ATOM 670 N N . TRP A 1 86 ? 1.845 -4.797 5.990 1.00 86.75 86 TRP A N 1
ATOM 671 C CA . TRP A 1 86 ? 1.646 -6.236 5.958 1.00 86.75 86 TRP A CA 1
ATOM 672 C C . TRP A 1 86 ? 1.958 -6.735 4.561 1.00 86.75 86 TRP A C 1
ATOM 674 O O . TRP A 1 86 ? 1.389 -6.261 3.580 1.00 86.75 86 TRP A O 1
ATOM 684 N N . ILE A 1 87 ? 2.877 -7.689 4.463 1.00 85.81 87 ILE A N 1
ATOM 685 C CA . ILE A 1 87 ? 3.311 -8.238 3.181 1.00 85.81 87 ILE A CA 1
ATOM 686 C C . ILE A 1 87 ? 3.032 -9.735 3.209 1.00 85.81 87 ILE A C 1
ATOM 688 O O . ILE A 1 87 ? 3.716 -10.504 3.880 1.00 85.81 87 ILE A O 1
ATOM 692 N N . VAL A 1 88 ? 1.995 -10.137 2.484 1.00 82.44 88 VAL A N 1
ATOM 693 C CA . VAL A 1 88 ? 1.578 -11.526 2.324 1.00 82.44 88 VAL A CA 1
ATOM 694 C C . VAL A 1 88 ? 2.283 -12.087 1.096 1.00 82.44 88 VAL A C 1
ATOM 696 O O . VAL A 1 88 ? 1.996 -11.682 -0.032 1.00 82.44 88 VAL A O 1
ATOM 699 N N . LYS A 1 89 ? 3.222 -13.008 1.334 1.00 81.81 89 LYS A N 1
ATOM 700 C CA . LYS A 1 89 ? 4.049 -13.642 0.300 1.00 81.81 89 LYS A CA 1
ATOM 701 C C . LYS A 1 89 ? 3.773 -15.134 0.175 1.00 81.81 89 LYS A C 1
ATOM 703 O O . LYS A 1 89 ? 3.430 -15.800 1.151 1.00 81.81 89 LYS A O 1
ATOM 708 N N . GLY A 1 90 ? 4.045 -15.668 -1.014 1.00 74.56 90 GLY A N 1
ATOM 709 C CA . GLY A 1 90 ? 4.112 -17.102 -1.285 1.00 74.56 90 GLY A CA 1
ATOM 710 C C . GLY A 1 90 ? 2.960 -17.618 -2.139 1.00 74.56 90 GLY A C 1
ATOM 711 O O . GLY A 1 90 ? 1.852 -17.109 -2.095 1.00 74.56 90 GLY A O 1
ATOM 712 N N . TRP A 1 91 ? 3.212 -18.678 -2.903 1.00 66.25 91 TRP A N 1
ATOM 713 C CA . TRP A 1 91 ? 2.235 -19.272 -3.828 1.00 66.25 91 TRP A CA 1
ATOM 714 C C . TRP A 1 91 ? 0.967 -19.797 -3.145 1.00 66.25 91 TRP A C 1
ATOM 716 O O . TRP A 1 91 ? -0.088 -19.835 -3.770 1.00 66.25 91 TRP A O 1
ATOM 726 N N . GLY A 1 92 ? 1.084 -20.155 -1.860 1.00 64.06 92 GLY A N 1
ATOM 727 C CA . GLY A 1 92 ? -0.046 -20.416 -0.976 1.00 64.06 92 GLY A CA 1
ATOM 728 C C . GLY A 1 92 ? -0.860 -19.145 -0.759 1.00 64.06 92 GLY A C 1
ATOM 729 O O . GLY A 1 92 ? -1.883 -18.982 -1.390 1.00 64.06 92 GLY A O 1
ATOM 730 N N . LEU A 1 93 ? -0.410 -18.217 0.087 1.00 63.62 93 LEU A N 1
ATOM 731 C CA . LEU A 1 93 ? -1.232 -17.091 0.570 1.00 63.62 93 LEU A CA 1
ATOM 732 C C . LEU A 1 93 ? -1.250 -15.836 -0.322 1.00 63.62 93 LEU A C 1
ATOM 734 O O . LEU A 1 93 ? -2.101 -14.971 -0.148 1.00 63.62 93 LEU A O 1
ATOM 738 N N . GLY A 1 94 ? -0.309 -15.709 -1.252 1.00 63.44 94 GLY A N 1
ATOM 739 C CA . GLY A 1 94 ? -0.134 -14.543 -2.123 1.00 63.44 94 GLY A CA 1
ATOM 740 C C . GLY A 1 94 ? -1.042 -14.535 -3.355 1.00 63.44 94 GLY A C 1
ATOM 741 O O . GLY A 1 94 ? -1.081 -13.540 -4.073 1.00 63.44 94 GLY A O 1
ATOM 742 N N . THR A 1 95 ? -1.789 -15.611 -3.617 1.00 71.25 95 THR A N 1
ATOM 743 C CA . THR A 1 95 ? -2.792 -15.639 -4.691 1.00 71.25 95 THR A CA 1
ATOM 744 C C . THR A 1 95 ? -4.110 -15.056 -4.182 1.00 71.25 95 THR A C 1
ATOM 746 O O . THR A 1 95 ? -4.535 -15.398 -3.082 1.00 71.25 95 THR A O 1
ATOM 749 N N . PHE A 1 96 ? -4.789 -14.222 -4.983 1.00 69.81 96 PHE A N 1
ATOM 750 C CA . PHE A 1 96 ? -6.063 -13.591 -4.595 1.00 69.81 96 PHE A CA 1
ATOM 751 C C . PHE A 1 96 ? -7.094 -14.602 -4.072 1.00 69.81 96 PHE A C 1
ATOM 753 O O . PHE A 1 96 ? -7.708 -14.360 -3.041 1.00 69.81 96 PHE A O 1
ATOM 760 N N . ASP A 1 97 ? -7.227 -15.751 -4.738 1.00 69.69 97 ASP A N 1
ATOM 761 C CA . ASP A 1 97 ? -8.148 -16.823 -4.343 1.00 69.69 97 ASP A CA 1
ATOM 762 C C . ASP A 1 97 ? -7.861 -17.338 -2.922 1.00 69.69 97 ASP A C 1
ATOM 764 O O . ASP A 1 97 ? -8.745 -17.377 -2.068 1.00 69.69 97 ASP A O 1
ATOM 768 N N . GLN A 1 98 ? -6.591 -17.616 -2.620 1.00 68.94 98 GLN A N 1
ATOM 769 C CA . GLN A 1 98 ? -6.191 -18.104 -1.305 1.00 68.94 98 GLN A CA 1
ATOM 770 C C . GLN A 1 98 ? -6.247 -17.008 -0.233 1.00 68.94 98 GLN A C 1
ATOM 772 O O . GLN A 1 98 ? -6.595 -17.299 0.910 1.00 68.94 98 GLN A O 1
ATOM 777 N N . PHE A 1 99 ? -5.929 -15.759 -0.585 1.00 70.44 99 PHE A N 1
ATOM 778 C CA . PHE A 1 99 ? -6.062 -14.606 0.307 1.00 70.44 99 PHE A CA 1
ATOM 779 C C . PHE A 1 99 ? -7.521 -14.411 0.730 1.00 70.44 99 PHE A C 1
ATOM 781 O O . PHE A 1 99 ? -7.810 -14.285 1.918 1.00 70.44 99 PHE A O 1
ATOM 788 N N . VAL A 1 100 ? -8.445 -14.465 -0.232 1.00 72.44 100 VAL A N 1
ATOM 789 C CA . VAL A 1 100 ? -9.887 -14.391 0.026 1.00 72.44 100 VAL A CA 1
ATOM 790 C C . VAL A 1 100 ? -10.353 -15.589 0.850 1.00 72.44 100 VAL A C 1
ATOM 792 O O . VAL A 1 100 ? -11.112 -15.409 1.792 1.00 72.44 100 VAL A O 1
ATOM 795 N N . ALA A 1 101 ? -9.881 -16.796 0.541 1.00 68.00 101 ALA A N 1
ATOM 796 C CA . ALA A 1 101 ? -10.339 -18.006 1.216 1.00 68.00 101 ALA A CA 1
ATOM 797 C C . ALA A 1 101 ? -9.775 -18.205 2.636 1.00 68.00 101 ALA A C 1
ATOM 799 O O . ALA A 1 101 ? -10.400 -18.904 3.426 1.00 68.00 101 ALA A O 1
ATOM 800 N N . ASN A 1 102 ? -8.598 -17.655 2.963 1.00 64.38 102 ASN A N 1
ATOM 801 C CA . ASN A 1 102 ? -7.903 -17.966 4.225 1.00 64.38 102 ASN A CA 1
ATOM 802 C C . ASN A 1 102 ? -7.611 -16.752 5.106 1.00 64.38 102 ASN A C 1
ATOM 804 O O . ASN A 1 102 ? -7.365 -16.942 6.294 1.00 64.38 102 ASN A O 1
ATOM 808 N N . LEU A 1 103 ? -7.576 -15.534 4.553 1.00 66.19 103 LEU A N 1
ATOM 809 C CA . LEU A 1 103 ? -7.270 -14.331 5.332 1.00 66.19 103 LEU A CA 1
ATOM 810 C C . LEU A 1 103 ? -8.492 -13.447 5.573 1.00 66.19 103 LEU A C 1
ATOM 812 O O . LEU A 1 103 ? -8.513 -12.724 6.567 1.00 66.19 103 LEU A O 1
ATOM 816 N N . LEU A 1 104 ? -9.505 -13.487 4.703 1.00 66.69 104 LEU A N 1
ATOM 817 C CA . LEU A 1 104 ? -10.752 -12.800 5.016 1.00 66.69 104 LEU A CA 1
ATOM 818 C C . LEU A 1 104 ? -11.477 -13.586 6.114 1.00 66.69 104 LEU A C 1
ATOM 820 O O . LEU A 1 104 ? -11.812 -14.751 5.887 1.00 66.69 104 LEU A O 1
ATOM 824 N N . PRO A 1 105 ? -11.721 -12.979 7.291 1.00 61.09 105 PRO A N 1
ATOM 825 C CA . PRO A 1 105 ? -12.586 -13.593 8.280 1.00 61.09 105 PRO A CA 1
ATOM 826 C C . PRO A 1 105 ? -13.960 -13.795 7.645 1.00 61.09 105 PRO A C 1
ATOM 828 O O . PRO A 1 105 ? -14.484 -12.921 6.945 1.00 61.09 105 PRO A O 1
ATOM 831 N N . ASP A 1 106 ? -14.526 -14.976 7.849 1.00 63.91 106 ASP A N 1
ATOM 832 C CA . ASP A 1 106 ? -15.853 -15.279 7.355 1.00 63.91 106 ASP A CA 1
ATOM 833 C C . ASP A 1 106 ? -16.841 -14.382 8.110 1.00 63.91 106 ASP A C 1
ATOM 835 O O . ASP A 1 106 ? -17.030 -14.533 9.314 1.00 63.91 106 ASP A O 1
ATOM 839 N N . LEU A 1 107 ? -17.470 -13.427 7.421 1.00 61.47 107 LEU A N 1
ATOM 840 C CA . LEU A 1 107 ? -18.444 -12.488 8.008 1.00 61.47 107 LEU A CA 1
ATOM 841 C C . LEU A 1 107 ? -19.567 -13.209 8.779 1.00 61.47 107 LEU A C 1
ATOM 843 O O . LEU A 1 107 ? -20.204 -12.637 9.662 1.00 61.47 107 LEU A O 1
ATOM 847 N N . ARG A 1 108 ? -19.790 -14.491 8.469 1.00 61.22 108 ARG A N 1
ATOM 848 C CA . ARG A 1 108 ? -20.727 -15.364 9.177 1.00 61.22 108 ARG A CA 1
ATOM 849 C C . ARG A 1 108 ? -20.318 -15.615 10.631 1.00 61.22 108 ARG A C 1
ATOM 851 O O . ARG A 1 108 ? -21.205 -15.727 11.473 1.00 61.22 108 ARG A O 1
ATOM 858 N N . GLU A 1 109 ? -19.026 -15.699 10.947 1.00 63.22 109 GLU A N 1
ATOM 859 C CA . GLU A 1 109 ? -18.549 -15.898 12.323 1.00 63.22 109 GLU A CA 1
ATOM 860 C C . GLU A 1 109 ? -18.834 -14.675 13.200 1.00 63.22 109 GLU A C 1
ATOM 862 O O . GLU A 1 109 ? -19.343 -14.847 14.307 1.00 63.22 109 GLU A O 1
ATOM 867 N N . GLU A 1 110 ? -18.656 -13.452 12.688 1.00 61.78 110 GLU A N 1
ATOM 868 C CA . GLU A 1 110 ? -19.021 -12.227 13.420 1.00 61.78 110 GLU A CA 1
ATOM 869 C C . GLU A 1 110 ? -20.535 -12.141 13.686 1.00 61.78 110 GLU A C 1
ATOM 871 O O . GLU A 1 110 ? -20.965 -11.765 14.780 1.00 61.78 110 GLU A O 1
ATOM 876 N N . GLU A 1 111 ? -21.378 -12.538 12.723 1.00 63.66 111 GLU A N 1
ATOM 877 C CA . GLU A 1 111 ? -22.834 -12.593 12.922 1.00 63.66 111 GLU A CA 1
ATOM 878 C C . GLU A 1 111 ? -23.250 -13.657 13.949 1.00 63.66 111 GLU A C 1
ATOM 880 O O . GLU A 1 111 ? -24.207 -13.455 14.712 1.00 63.66 111 GLU A O 1
ATOM 885 N N . ILE A 1 112 ? -22.556 -14.799 13.968 1.00 70.25 112 ILE A N 1
ATOM 886 C CA . ILE A 1 112 ? -22.782 -15.876 14.936 1.00 70.25 112 ILE A CA 1
ATOM 887 C C . ILE A 1 112 ? -22.349 -15.418 16.329 1.00 70.25 112 ILE A C 1
ATOM 889 O O . ILE A 1 112 ? -23.149 -15.529 17.260 1.00 70.25 112 ILE A O 1
ATOM 893 N N . GLU A 1 113 ? -21.159 -14.842 16.490 1.00 73.56 113 GLU A N 1
ATOM 894 C CA . GLU A 1 113 ? -20.700 -14.293 17.769 1.00 73.56 113 GLU A CA 1
ATOM 895 C C . GLU A 1 113 ? -21.634 -13.191 18.276 1.00 73.56 113 GLU A C 1
ATOM 897 O O . GLU A 1 113 ? -22.060 -13.224 19.433 1.00 73.56 113 GLU A O 1
ATOM 902 N N . ALA A 1 114 ? -22.061 -12.269 17.409 1.00 74.19 114 ALA A N 1
ATOM 903 C CA . ALA A 1 114 ? -23.019 -11.230 17.773 1.00 74.19 114 ALA A CA 1
ATOM 904 C C . ALA A 1 114 ? -24.360 -11.820 18.254 1.00 74.19 114 ALA A C 1
ATOM 906 O O . ALA A 1 114 ? -24.934 -11.347 19.244 1.00 74.19 114 ALA A O 1
ATOM 907 N N . LYS A 1 115 ? -24.859 -12.881 17.601 1.00 77.19 115 LYS A N 1
ATOM 908 C CA . LYS A 1 115 ? -26.065 -13.610 18.034 1.00 77.19 115 LYS A CA 1
ATOM 909 C C . LYS A 1 115 ? -25.854 -14.337 19.359 1.00 77.19 115 LYS A C 1
ATOM 911 O O . LYS A 1 115 ? -26.733 -14.267 20.216 1.00 77.19 115 LYS A O 1
ATOM 916 N N . VAL A 1 116 ? -24.716 -14.998 19.556 1.00 82.81 116 VAL A N 1
ATOM 917 C CA . VAL A 1 116 ? -24.377 -15.703 20.803 1.00 82.81 116 VAL A CA 1
ATOM 918 C C . VAL A 1 116 ? -24.274 -14.716 21.966 1.00 82.81 116 VAL A C 1
ATOM 920 O O . VAL A 1 116 ? -24.889 -14.941 23.006 1.00 82.81 116 VAL A O 1
ATOM 923 N N . ILE A 1 117 ? -23.607 -13.575 21.777 1.00 81.75 117 ILE A N 1
ATOM 924 C CA . ILE A 1 117 ? -23.485 -12.510 22.782 1.00 81.75 117 ILE A CA 1
ATOM 925 C C . ILE A 1 117 ? -24.857 -11.907 23.115 1.00 81.75 117 ILE A C 1
ATOM 927 O O . ILE A 1 117 ? -25.160 -11.655 24.284 1.00 81.75 117 ILE A O 1
ATOM 931 N N . LYS A 1 118 ? -25.718 -11.699 22.111 1.00 82.75 118 LYS A N 1
ATOM 932 C CA . LYS A 1 118 ? -27.093 -11.214 22.310 1.00 82.75 118 LYS A CA 1
ATOM 933 C C . LYS A 1 118 ? -27.932 -12.214 23.109 1.00 82.75 118 LYS A C 1
ATOM 935 O O . LYS A 1 118 ? -28.622 -11.817 24.046 1.00 82.75 118 LYS A O 1
ATOM 940 N N . THR A 1 119 ? -27.842 -13.502 22.783 1.00 80.06 119 THR A N 1
ATOM 941 C CA . THR A 1 119 ? -28.520 -14.581 23.514 1.00 80.06 119 THR A CA 1
ATOM 942 C C . THR A 1 119 ? -28.000 -14.697 24.947 1.00 80.06 119 THR A C 1
ATOM 944 O O . THR A 1 119 ? -28.800 -14.747 25.876 1.00 80.06 119 THR A O 1
ATOM 947 N N . PHE A 1 120 ? -26.682 -14.637 25.156 1.00 82.88 120 PHE A N 1
ATOM 948 C CA . PHE A 1 120 ? -26.068 -14.666 26.484 1.00 82.88 120 PHE A CA 1
ATOM 949 C C . PHE A 1 120 ? -26.509 -13.484 27.358 1.00 82.88 120 PHE A C 1
ATOM 951 O O . PHE A 1 120 ? -26.877 -13.684 28.512 1.00 82.88 120 PHE A O 1
ATOM 958 N N . LYS A 1 121 ? -26.549 -12.260 26.808 1.00 77.06 121 LYS A N 1
ATOM 959 C CA . LYS A 1 121 ? -27.082 -11.077 27.510 1.00 77.06 121 LYS A CA 1
ATOM 960 C C . LYS A 1 121 ? -28.557 -11.227 27.887 1.00 77.06 121 LYS A C 1
ATOM 962 O O . LYS A 1 121 ? -28.958 -10.772 28.950 1.00 77.06 121 LYS A O 1
ATOM 967 N N . ASN A 1 122 ? -29.359 -11.864 27.036 1.00 79.50 122 ASN A N 1
ATOM 968 C CA . ASN A 1 122 ? -30.775 -12.093 27.319 1.00 79.50 122 ASN A CA 1
ATOM 969 C C . ASN A 1 122 ? -30.989 -13.178 28.385 1.00 79.50 122 ASN A C 1
ATOM 971 O O . ASN A 1 122 ? -31.890 -13.038 29.206 1.00 79.50 122 ASN A O 1
ATOM 975 N N . LEU A 1 123 ? -30.166 -14.233 28.403 1.00 75.88 123 LEU A N 1
ATOM 976 C CA . LEU A 1 123 ? -30.234 -15.276 29.432 1.00 75.88 123 LEU A CA 1
ATOM 977 C C . LEU A 1 123 ? -29.670 -14.822 30.783 1.00 75.88 123 LEU A C 1
ATOM 979 O O . LEU A 1 123 ? -30.158 -15.264 31.818 1.00 75.88 123 LEU A O 1
ATOM 983 N N . SER A 1 124 ? -28.667 -13.942 30.801 1.00 72.00 124 SER A N 1
ATOM 984 C CA . SER A 1 124 ? -28.077 -13.453 32.052 1.00 72.00 124 SER A CA 1
ATOM 985 C C . SER A 1 124 ? -28.948 -12.429 32.793 1.00 72.00 124 SER A C 1
ATOM 987 O O . SER A 1 124 ? -28.635 -12.087 33.934 1.00 72.00 124 SER A O 1
ATOM 989 N N . LEU A 1 125 ? -30.052 -11.959 32.190 1.00 63.25 125 LEU A N 1
ATOM 990 C CA . LEU A 1 125 ? -30.868 -10.861 32.721 1.00 63.25 125 LEU A CA 1
ATOM 991 C C . LEU A 1 125 ? -32.214 -11.221 33.387 1.00 63.25 125 LEU A C 1
ATOM 993 O O . LEU A 1 125 ? -32.833 -10.303 33.926 1.00 63.25 125 LEU A O 1
ATOM 997 N N . PRO A 1 126 ? -32.669 -12.486 33.491 1.00 56.94 126 PRO A N 1
ATOM 998 C CA . PRO A 1 126 ? -33.611 -12.787 34.574 1.00 56.94 126 PRO A CA 1
ATOM 999 C C . PRO A 1 126 ? -33.443 -14.192 35.174 1.00 56.94 126 PRO A C 1
ATOM 1001 O O . PRO A 1 126 ? -34.126 -15.133 34.790 1.00 56.94 126 PRO A O 1
ATOM 1004 N N . SER A 1 127 ? -32.611 -14.306 36.214 1.00 50.59 127 SER A N 1
ATOM 1005 C CA . SER A 1 127 ? -32.692 -15.405 37.200 1.00 50.59 127 SER A CA 1
ATOM 1006 C C . SER A 1 127 ? -32.753 -14.890 38.647 1.00 50.59 127 SER A C 1
ATOM 1008 O O . SER A 1 127 ? -32.381 -15.591 39.585 1.00 50.59 127 SER A O 1
ATOM 1010 N N . ARG A 1 128 ? -33.215 -13.646 38.852 1.00 49.09 128 ARG A N 1
ATOM 1011 C CA . ARG A 1 128 ? -33.323 -13.025 40.188 1.00 49.09 128 ARG A CA 1
ATOM 1012 C C . ARG A 1 128 ? -34.725 -12.531 40.560 1.00 49.09 128 ARG A C 1
ATOM 1014 O O . ARG A 1 128 ? -34.861 -11.702 41.448 1.00 49.09 128 ARG A O 1
ATOM 1021 N N . ARG A 1 129 ? -35.775 -13.025 39.897 1.00 48.25 129 ARG A N 1
ATOM 1022 C CA . ARG A 1 129 ? -37.175 -12.716 40.243 1.00 48.25 129 ARG A CA 1
ATOM 1023 C C . ARG A 1 129 ? -38.031 -13.979 40.256 1.00 48.25 129 ARG A C 1
ATOM 1025 O O . ARG A 1 129 ? -38.864 -14.161 39.381 1.00 48.25 129 ARG A O 1
ATOM 1032 N N . ALA A 1 130 ? -37.784 -14.856 41.223 1.00 44.25 130 ALA A N 1
ATOM 1033 C CA . ALA A 1 130 ? -38.721 -15.913 41.601 1.00 44.25 130 ALA A CA 1
ATOM 1034 C C . ALA A 1 130 ? -38.375 -16.475 42.994 1.00 44.25 130 ALA A C 1
ATOM 1036 O O . ALA A 1 130 ? -38.131 -17.670 43.110 1.00 44.25 130 ALA A O 1
ATOM 1037 N N . SER A 1 131 ? -38.285 -15.634 44.037 1.00 41.91 131 SER A N 1
ATOM 1038 C CA . SER A 1 131 ? -38.295 -16.139 45.427 1.00 41.91 131 SER A CA 1
ATOM 1039 C C . SER A 1 131 ? -38.588 -15.115 46.542 1.00 41.91 131 SER A C 1
ATOM 1041 O O . SER A 1 131 ? -38.278 -15.435 47.676 1.00 41.91 131 SER A O 1
ATOM 1043 N N . ASP A 1 132 ? -39.172 -13.936 46.287 1.00 41.91 132 ASP A N 1
ATOM 1044 C CA . ASP A 1 132 ? -39.562 -13.003 47.373 1.00 41.91 132 ASP A CA 1
ATOM 1045 C C . ASP A 1 132 ? -40.973 -12.444 47.127 1.00 41.91 132 ASP A C 1
ATOM 1047 O O . ASP A 1 132 ? -41.139 -11.371 46.550 1.00 41.91 132 ASP A O 1
ATOM 1051 N N . GLY A 1 133 ? -42.008 -13.204 47.497 1.00 39.94 133 GLY A N 1
ATOM 1052 C CA . GLY A 1 133 ? -43.405 -12.780 47.318 1.00 39.94 133 GLY A CA 1
ATOM 1053 C C . GLY A 1 133 ? -44.472 -13.699 47.924 1.00 39.94 133 GLY A C 1
ATOM 1054 O O . GLY A 1 133 ? -45.552 -13.818 47.357 1.00 39.94 133 GLY A O 1
ATOM 1055 N N . LEU A 1 134 ? -44.161 -14.368 49.033 1.00 40.81 134 LEU A N 1
ATOM 1056 C CA . LEU A 1 134 ? -45.070 -15.123 49.911 1.00 40.81 134 LEU A CA 1
ATOM 1057 C C . LEU A 1 134 ? -44.583 -14.759 51.327 1.00 40.81 134 LEU A C 1
ATOM 1059 O O . LEU A 1 134 ? -43.400 -14.950 51.576 1.00 40.81 134 LEU A O 1
ATOM 1063 N N . GLU A 1 135 ? -45.296 -14.165 52.277 1.00 40.97 135 GLU A N 1
ATOM 1064 C CA . GLU A 1 135 ? -46.703 -13.886 52.563 1.00 40.97 135 GLU A CA 1
ATOM 1065 C C . GLU A 1 135 ? -46.696 -12.660 53.499 1.00 40.97 135 GLU A C 1
ATOM 1067 O O . GLU A 1 135 ? -45.865 -12.624 54.399 1.00 40.97 135 GLU A O 1
ATOM 1072 N N . GLU A 1 136 ? -47.586 -11.685 53.317 1.00 44.59 136 GLU A N 1
ATOM 1073 C CA . GLU A 1 136 ? -48.114 -10.842 54.406 1.00 44.59 136 GLU A CA 1
ATOM 1074 C C . GLU A 1 136 ? -49.261 -9.999 53.831 1.00 44.59 136 GLU A C 1
ATOM 1076 O O . GLU A 1 136 ? -49.039 -8.978 53.187 1.00 44.59 136 GLU A O 1
ATOM 1081 N N . ASP A 1 137 ? -50.485 -10.517 53.958 1.00 40.06 137 ASP A N 1
ATOM 1082 C CA . ASP A 1 137 ? -51.657 -9.714 54.329 1.00 40.06 137 ASP A CA 1
ATOM 1083 C C . ASP A 1 137 ? -52.837 -10.655 54.621 1.00 40.06 137 ASP A C 1
ATOM 1085 O O . ASP A 1 137 ? -53.545 -11.125 53.727 1.00 40.06 137 ASP A O 1
ATOM 1089 N N . SER A 1 138 ? -53.037 -10.951 55.906 1.00 37.66 138 SER A N 1
ATOM 1090 C CA . SER A 1 138 ? -54.314 -11.434 56.431 1.00 37.66 138 SER A CA 1
ATOM 1091 C C . SER A 1 138 ? -54.658 -10.660 57.706 1.00 37.66 138 SER A C 1
ATOM 1093 O O . SER A 1 138 ? -54.605 -11.208 58.803 1.00 37.66 138 SER A O 1
ATOM 1095 N N . ASP A 1 139 ? -55.015 -9.387 57.550 1.00 42.53 139 ASP A N 1
ATOM 1096 C CA . ASP A 1 139 ? -55.815 -8.667 58.540 1.00 42.53 139 ASP A CA 1
ATOM 1097 C C . ASP A 1 139 ? -57.272 -8.668 58.064 1.00 42.53 139 ASP A C 1
ATOM 1099 O O . ASP A 1 139 ? -57.647 -8.000 57.099 1.00 42.53 139 ASP A O 1
ATOM 1103 N N . GLY A 1 140 ? -58.090 -9.474 58.738 1.00 47.03 140 GLY A N 1
ATOM 1104 C CA . GLY A 1 140 ? -59.534 -9.546 58.570 1.00 47.03 140 GLY A CA 1
ATOM 1105 C C . GLY A 1 140 ? -60.198 -9.742 59.930 1.00 47.03 140 GLY A C 1
ATOM 1106 O O . GLY A 1 140 ? -60.183 -10.857 60.438 1.00 47.03 140 GLY A O 1
ATOM 1107 N N . GLU A 1 141 ? -60.752 -8.631 60.431 1.00 39.78 141 GLU A N 1
ATOM 1108 C CA . GLU A 1 141 ? -61.734 -8.437 61.526 1.00 39.78 141 GLU A CA 1
ATOM 1109 C C . GLU A 1 141 ? -61.410 -8.911 62.957 1.00 39.78 141 GLU A C 1
ATOM 1111 O O . GLU A 1 141 ? -61.282 -10.125 63.226 1.00 39.78 141 GLU A O 1
#

Secondary structure (DSSP, 8-state):
-----HHHHHHHSSSSHHHHHHHHHHHHTSTT-EEEEES-----HHHHHHHHHHHTSTT-EEEEEESS---HHHHHHHHHT-TTEEEEESTTTTSHHHHHHHTS--HHHHHHHHHHHHHHHHHSS-SSSSSS---------

Radius of gyration: 28.82 Å; chains: 1; bounding box: 76×39×100 Å